Protein AF-A0A9P3BM41-F1 (afdb_monomer)

pLDDT: mean 85.3, std 13.24, range [53.69, 98.19]

Foldseek 3Di:
DDDDDQDDDPPLVVLLVQLLCLQAVVDPDLSFRDPVSLVVLVVSLVVSCVPAAVPQCHQLAEVVRVHDQEAEAAGQSNLLVLVSSCVRPVPRAYEYEYPRDHDAPSLPDCVDRSNVSLCSNLVSCPSHQAYEYLDPPVRDDPSDDSVHYHYDHDDDDD

Nearest PDB structures (foldseek):
  6jak-assembly2_D  TM=5.632E-01  e=2.849E-01  Escherichia coli
  5l3k-assembly2_G  TM=5.780E-01  e=1.068E+00  Mycolicibacterium thermoresistibile
  5v0t-assembly8_H  TM=5.928E-01  e=1.443E+00  Paraburkholderia xenovorans LB400
  5hxa-assembly1_A-2  TM=6.492E-01  e=5.410E+00  Paraburkholderia xenovorans LB400
  3rr1-assembly1_B  TM=2.684E-01  e=6.101E+00  Ralstonia pickettii 12J

Radius of gyration: 15.92 Å; Cα contacts (8 Å, |Δi|>4): 225; chains: 1; bounding box: 42×39×37 Å

Mean predicted aligned error: 5.89 Å

Sequence (158 aa):
MPWYVAKPRPGIHNIVQKMRDTLEGLDDSLNYLSFDEELEILEWVYENARRYWLRHSGPLQPRSKGGIDLVVIDSAPLLPLALLSKQQDPGRPVLYENRLMFQNGMAVDPSGPSARAWDFVQTRSSDVDLLVSPVPPELAPQILPRKSVGYIPVSVDQ

InterPro domains:
  IPR052078 Trehalose Metabolism Glycosyltransferase [PTHR47779] (2-158)

Secondary structure (DSSP, 8-state):
-----PPP-TTHHHHHHHHHHHHHT---SS-PPPHHHHHHHHHHHHHHIIIIISSTT-TTS-GGGT--S-EEE-SGGGTHHHHHHHHH-TT--EEEE----PPTTTT--TTSTTHHHHHHHHHHGGG-SEEEESS-TTTS-S-S-GGGEEE-------

Solvent-accessible surface area (backbone atoms only — not comparable to full-atom values): 9373 Å² total; per-residue (Å²): 133,90,83,86,76,81,74,88,55,92,70,48,63,60,52,54,49,45,44,48,30,42,65,35,68,72,53,90,59,94,73,51,75,46,72,68,55,53,48,53,46,50,51,52,47,52,52,40,37,55,71,63,26,59,31,91,86,12,54,44,34,32,56,97,65,72,14,56,78,66,48,77,41,65,47,72,84,54,34,65,50,29,48,56,37,33,75,48,29,72,85,49,54,24,34,35,41,50,76,79,61,71,53,90,79,71,88,68,49,81,87,40,74,44,28,59,55,50,47,54,47,37,66,36,42,74,50,42,66,32,38,34,26,55,49,54,79,91,74,39,70,85,61,59,70,81,92,34,65,47,71,53,70,87,78,78,92,128

Organism: Aspergillus viridinutans (NCBI:txid75553)

Structure (mmCIF, N/CA/C/O backbone):
data_AF-A0A9P3BM41-F1
#
_entry.id   AF-A0A9P3BM41-F1
#
loop_
_atom_site.group_PDB
_atom_site.id
_atom_site.type_symbol
_atom_site.label_atom_id
_atom_site.label_alt_id
_atom_site.label_comp_id
_atom_site.label_asym_id
_atom_site.label_entity_id
_atom_site.label_seq_id
_atom_site.pdbx_PDB_ins_code
_atom_site.Cartn_x
_atom_site.Cartn_y
_atom_site.Cartn_z
_atom_site.occupancy
_atom_site.B_iso_or_equiv
_atom_site.auth_seq_id
_atom_site.auth_comp_id
_atom_site.auth_asym_id
_atom_site.auth_atom_id
_atom_site.pdbx_PDB_model_num
ATOM 1 N N . MET A 1 1 ? -14.353 -15.109 8.148 1.00 56.44 1 MET A N 1
ATOM 2 C CA . MET A 1 1 ? -13.784 -13.747 8.051 1.00 56.44 1 MET A CA 1
ATOM 3 C C . MET A 1 1 ? -13.932 -13.262 6.617 1.00 56.44 1 MET A C 1
ATOM 5 O O . MET A 1 1 ? -13.617 -14.044 5.725 1.00 56.44 1 MET A O 1
ATOM 9 N N . PRO A 1 2 ? -14.466 -12.054 6.368 1.00 80.94 2 PRO A N 1
ATOM 10 C CA . PRO A 1 2 ? -14.585 -11.527 5.014 1.00 80.94 2 PRO A CA 1
ATOM 11 C C . PRO A 1 2 ? -13.235 -10.987 4.525 1.00 80.94 2 PRO A C 1
ATOM 13 O O . PRO A 1 2 ? -12.649 -10.114 5.159 1.00 80.94 2 PRO A O 1
ATOM 16 N N . TRP A 1 3 ? -12.766 -11.494 3.386 1.00 81.94 3 TRP A N 1
ATOM 17 C CA . TRP A 1 3 ? -11.659 -10.904 2.635 1.00 81.94 3 TRP A CA 1
ATOM 18 C C . TRP A 1 3 ? -12.195 -9.827 1.693 1.00 81.94 3 TRP A C 1
ATOM 20 O O . TRP A 1 3 ? -13.245 -10.001 1.069 1.00 81.94 3 TRP A O 1
ATOM 30 N N . TYR A 1 4 ? -11.473 -8.716 1.577 1.00 88.94 4 TYR A N 1
ATOM 31 C CA . TYR A 1 4 ? -11.844 -7.607 0.707 1.00 88.94 4 TYR A CA 1
ATOM 32 C C . TYR A 1 4 ? -10.879 -7.533 -0.468 1.00 88.94 4 TYR A C 1
ATOM 34 O O . TYR A 1 4 ? -9.681 -7.368 -0.284 1.00 88.94 4 TYR A O 1
ATOM 42 N N . VAL A 1 5 ? -11.419 -7.636 -1.681 1.00 91.44 5 VAL A N 1
ATOM 43 C CA . VAL A 1 5 ? -10.627 -7.640 -2.915 1.00 91.44 5 VAL A CA 1
ATOM 44 C C . VAL A 1 5 ? -10.909 -6.362 -3.693 1.00 91.44 5 VAL A C 1
ATOM 46 O O . VAL A 1 5 ? -12.077 -6.024 -3.927 1.00 91.44 5 VAL A O 1
ATOM 49 N N . ALA A 1 6 ? -9.846 -5.658 -4.087 1.00 92.88 6 ALA A N 1
ATOM 50 C CA . ALA A 1 6 ? -9.947 -4.498 -4.964 1.00 92.88 6 ALA A CA 1
ATOM 51 C C . ALA A 1 6 ? -10.631 -4.903 -6.276 1.00 92.88 6 ALA A C 1
ATOM 53 O O . ALA A 1 6 ? -10.300 -5.920 -6.887 1.00 92.88 6 ALA A O 1
ATOM 54 N N . LYS A 1 7 ? -11.615 -4.121 -6.718 1.00 94.38 7 LYS A N 1
ATOM 55 C CA . LYS A 1 7 ? -12.292 -4.362 -7.988 1.00 94.38 7 LYS A CA 1
ATOM 56 C C . LYS A 1 7 ? -11.347 -4.038 -9.149 1.00 94.38 7 LYS A C 1
ATOM 58 O O . LYS A 1 7 ? -10.669 -3.007 -9.104 1.00 94.38 7 LYS A O 1
ATOM 63 N N . PRO A 1 8 ? -11.295 -4.899 -10.181 1.00 90.88 8 PRO A N 1
ATOM 64 C CA . PRO A 1 8 ? -10.411 -4.692 -11.319 1.00 90.88 8 PRO A CA 1
ATOM 65 C C . PRO A 1 8 ? -10.812 -3.436 -12.107 1.00 90.88 8 PRO A C 1
ATOM 67 O O . PRO A 1 8 ? -11.991 -3.090 -12.188 1.00 90.88 8 PRO A O 1
ATOM 70 N N . ARG A 1 9 ? -9.820 -2.782 -12.717 1.00 92.44 9 ARG A N 1
ATOM 71 C CA . ARG A 1 9 ? -9.967 -1.691 -13.695 1.00 92.44 9 ARG A CA 1
ATOM 72 C C . ARG A 1 9 ? -9.218 -2.108 -14.970 1.00 92.44 9 ARG A C 1
ATOM 74 O O . ARG A 1 9 ? -8.150 -2.707 -14.847 1.00 92.44 9 ARG A O 1
ATOM 81 N N . PRO A 1 10 ? -9.737 -1.847 -16.182 1.00 91.88 10 PRO A N 1
ATOM 82 C CA . PRO A 1 10 ? -8.985 -2.113 -17.410 1.00 91.88 10 PRO A CA 1
ATOM 83 C C . PRO A 1 10 ? -7.589 -1.471 -17.359 1.00 91.88 10 PRO A C 1
ATOM 85 O O . PRO A 1 10 ? -7.461 -0.339 -16.906 1.00 91.88 10 PRO A O 1
ATOM 88 N N . GLY A 1 11 ? -6.551 -2.202 -17.773 1.00 89.81 11 GLY A N 1
ATOM 89 C CA . GLY A 1 11 ? -5.157 -1.731 -17.776 1.00 89.81 11 GLY A CA 1
ATOM 90 C C . GLY A 1 11 ? -4.405 -1.886 -16.447 1.00 89.81 11 GLY A C 1
ATOM 91 O O . GLY A 1 11 ? -3.215 -2.190 -16.467 1.00 89.81 11 GLY A O 1
ATOM 92 N N . ILE A 1 12 ? -5.089 -1.813 -15.296 1.00 95.00 12 ILE A N 1
ATOM 93 C CA . ILE A 1 12 ? -4.407 -1.790 -13.989 1.00 95.00 12 ILE A CA 1
ATOM 94 C C . ILE A 1 12 ? -3.642 -3.075 -13.675 1.00 95.00 12 ILE A C 1
ATOM 96 O O . ILE A 1 12 ? -2.616 -3.041 -13.005 1.00 95.00 12 ILE A O 1
ATOM 100 N N . HIS A 1 13 ? -4.127 -4.215 -14.171 1.00 92.50 13 HIS A N 1
ATOM 101 C CA . HIS A 1 13 ? -3.475 -5.502 -13.951 1.00 92.50 13 HIS A CA 1
ATOM 102 C C . HIS A 1 1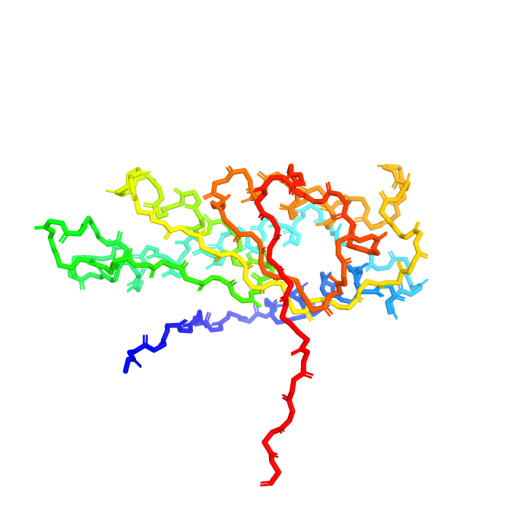3 ? -2.054 -5.517 -14.523 1.00 92.50 13 HIS A C 1
ATOM 104 O O . HIS A 1 13 ? -1.138 -5.968 -13.843 1.00 92.50 13 HIS A O 1
ATOM 110 N N . ASN A 1 14 ? -1.864 -4.959 -15.722 1.00 93.69 14 ASN A N 1
ATOM 111 C CA . ASN A 1 14 ? -0.557 -4.907 -16.371 1.00 93.69 14 ASN A CA 1
ATOM 112 C C . ASN A 1 14 ? 0.408 -4.019 -15.580 1.00 93.69 14 ASN A C 1
ATOM 114 O O . ASN A 1 14 ? 1.561 -4.385 -15.394 1.00 93.69 14 ASN A O 1
ATOM 118 N N . ILE A 1 15 ? -0.081 -2.891 -15.061 1.00 94.75 15 ILE A N 1
ATOM 119 C CA . ILE A 1 15 ? 0.718 -1.962 -14.255 1.00 94.75 15 ILE A CA 1
ATOM 120 C C . ILE A 1 15 ? 1.105 -2.596 -12.909 1.00 94.75 15 ILE A C 1
ATOM 122 O O . ILE A 1 15 ? 2.254 -2.515 -12.480 1.00 94.75 15 ILE A O 1
ATOM 126 N N . VAL A 1 16 ? 0.163 -3.278 -12.252 1.00 93.38 16 VAL A N 1
ATOM 127 C CA . VAL A 1 16 ? 0.415 -4.014 -11.003 1.00 93.38 16 VAL A CA 1
ATOM 128 C C . VAL A 1 16 ? 1.423 -5.142 -11.216 1.00 93.38 16 VAL A C 1
ATOM 130 O O . VAL A 1 16 ? 2.309 -5.326 -10.381 1.00 93.38 16 VAL A O 1
ATOM 133 N N . GLN A 1 17 ? 1.303 -5.887 -12.317 1.00 91.19 17 GLN A N 1
ATOM 134 C CA . GLN A 1 17 ? 2.244 -6.949 -12.658 1.00 91.19 17 GLN A CA 1
ATOM 135 C C . GLN A 1 17 ? 3.638 -6.374 -12.926 1.00 91.19 17 GLN A C 1
ATOM 137 O O . GLN A 1 17 ? 4.600 -6.818 -12.317 1.00 91.19 17 GLN A O 1
ATOM 142 N N . LYS A 1 18 ? 3.727 -5.298 -13.713 1.00 91.38 18 LYS A N 1
ATOM 143 C CA . LYS A 1 18 ? 4.971 -4.569 -13.977 1.00 91.38 18 LYS A CA 1
ATOM 144 C C . LYS A 1 18 ? 5.658 -4.083 -12.695 1.00 91.38 18 LYS A C 1
ATOM 146 O O . LYS A 1 18 ? 6.862 -4.265 -12.536 1.00 91.38 18 LYS A O 1
ATOM 151 N N . MET A 1 19 ? 4.903 -3.504 -11.752 1.00 90.69 19 MET A N 1
ATOM 152 C CA . MET A 1 19 ? 5.436 -3.116 -10.437 1.00 90.69 19 MET A CA 1
ATOM 153 C C . MET A 1 19 ? 5.991 -4.329 -9.679 1.00 90.69 19 MET A C 1
ATOM 155 O O . MET A 1 19 ? 7.075 -4.234 -9.109 1.00 90.69 19 MET A O 1
ATOM 159 N N . ARG A 1 20 ? 5.268 -5.457 -9.665 1.00 88.81 20 ARG A N 1
ATOM 160 C CA . ARG A 1 20 ? 5.726 -6.693 -9.015 1.00 88.81 20 ARG A CA 1
ATOM 161 C C . ARG A 1 20 ? 7.026 -7.191 -9.641 1.00 88.81 20 ARG A C 1
ATOM 163 O O . ARG A 1 20 ? 7.993 -7.373 -8.913 1.00 88.81 20 ARG A O 1
ATOM 170 N N . ASP A 1 21 ? 7.062 -7.336 -10.960 1.00 87.69 21 ASP A N 1
ATOM 171 C CA . ASP A 1 21 ? 8.227 -7.854 -11.680 1.00 87.69 21 ASP A CA 1
ATOM 172 C C . ASP A 1 21 ? 9.452 -6.948 -11.474 1.00 87.69 21 ASP A C 1
ATOM 174 O O . ASP A 1 21 ? 10.560 -7.436 -11.256 1.00 87.69 21 ASP A O 1
ATOM 178 N N . THR A 1 22 ? 9.241 -5.625 -11.427 1.00 86.19 22 THR A N 1
ATOM 179 C CA . THR A 1 22 ? 10.283 -4.637 -11.098 1.00 86.19 22 THR A CA 1
ATOM 180 C C . THR A 1 22 ? 10.803 -4.796 -9.661 1.00 86.19 22 THR A C 1
ATOM 182 O O . THR A 1 22 ? 12.004 -4.686 -9.423 1.00 86.19 22 THR A O 1
ATOM 185 N N . LEU A 1 23 ? 9.922 -5.042 -8.684 1.00 83.12 23 LEU A N 1
ATOM 186 C CA . LEU A 1 23 ? 10.304 -5.232 -7.276 1.00 83.12 23 LEU A CA 1
ATOM 187 C C . LEU A 1 23 ? 11.008 -6.578 -7.032 1.00 83.12 23 LEU A C 1
ATOM 189 O O . LEU A 1 23 ? 11.867 -6.668 -6.155 1.00 83.12 23 LEU A O 1
ATOM 193 N N . GLU A 1 24 ? 10.657 -7.610 -7.800 1.00 82.06 24 GLU A N 1
ATOM 194 C CA . GLU A 1 24 ? 11.244 -8.955 -7.710 1.00 82.06 24 GLU A CA 1
ATOM 195 C C . GLU A 1 24 ? 12.490 -9.131 -8.592 1.00 82.06 24 GLU A C 1
ATOM 197 O O . GLU A 1 24 ? 13.235 -10.095 -8.420 1.00 82.06 24 GLU A O 1
ATOM 202 N N . GLY A 1 25 ? 12.763 -8.188 -9.498 1.00 79.38 25 GLY A N 1
ATOM 203 C CA . GLY A 1 25 ? 13.939 -8.231 -10.376 1.00 79.38 25 GLY A CA 1
ATOM 204 C C . GLY A 1 25 ? 13.779 -9.251 -11.490 1.00 79.38 25 GLY A C 1
ATOM 205 O O . GLY A 1 25 ? 14.737 -9.911 -11.879 1.00 79.38 25 GLY A O 1
ATOM 206 N N . LEU A 1 26 ? 12.537 -9.440 -11.932 1.00 78.88 26 LEU A N 1
ATOM 207 C CA . LEU A 1 26 ? 12.171 -10.354 -13.009 1.00 78.88 26 LEU A CA 1
ATOM 208 C C . LEU A 1 26 ? 12.117 -9.644 -14.366 1.00 78.88 26 LEU A C 1
ATOM 210 O O . LEU A 1 26 ? 12.085 -10.316 -15.395 1.00 78.88 26 LEU A O 1
ATOM 214 N N . ASP A 1 27 ? 12.101 -8.308 -14.368 1.00 69.00 27 ASP A N 1
ATOM 215 C CA . ASP A 1 27 ? 12.068 -7.496 -15.580 1.00 69.00 27 ASP A CA 1
ATOM 216 C C . ASP A 1 27 ? 13.408 -6.776 -15.804 1.00 69.00 27 ASP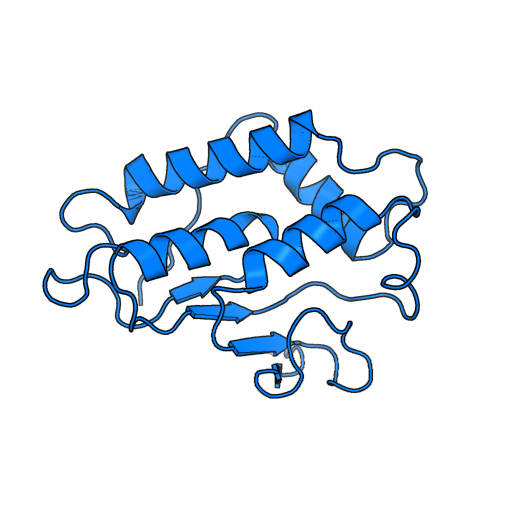 A C 1
ATOM 218 O O . ASP A 1 27 ? 13.679 -5.727 -15.220 1.00 69.00 27 ASP A O 1
ATOM 222 N N . ASP A 1 28 ? 14.243 -7.360 -16.670 1.00 64.12 28 ASP A N 1
ATOM 223 C CA . ASP A 1 28 ? 15.480 -6.752 -17.184 1.00 64.12 28 ASP A CA 1
ATOM 224 C C . ASP A 1 28 ? 15.215 -5.802 -18.368 1.00 64.12 28 ASP A C 1
ATOM 226 O O . ASP A 1 28 ? 16.138 -5.184 -18.914 1.00 64.12 28 ASP A O 1
ATOM 230 N N . SER A 1 29 ? 13.963 -5.701 -18.830 1.00 62.00 29 SER A N 1
ATOM 231 C CA . SER A 1 29 ? 13.613 -4.749 -19.874 1.00 62.00 29 SER A CA 1
ATOM 232 C C . SER A 1 29 ? 13.578 -3.340 -19.280 1.00 62.00 29 SER A C 1
ATOM 234 O O . SER A 1 29 ? 13.268 -3.142 -18.110 1.00 62.00 29 SER A O 1
ATOM 236 N N . LEU A 1 30 ? 13.862 -2.313 -20.088 1.00 61.88 30 LEU A N 1
ATOM 237 C CA . LEU A 1 30 ? 13.797 -0.905 -19.661 1.00 61.88 30 LEU A CA 1
ATOM 238 C C . LEU A 1 30 ? 12.366 -0.434 -19.281 1.00 61.88 30 LEU A C 1
ATOM 240 O O . LEU A 1 30 ? 12.087 0.765 -19.225 1.00 61.88 30 LEU A O 1
ATOM 244 N N . ASN A 1 31 ? 11.437 -1.368 -19.083 1.00 69.81 31 ASN A N 1
ATOM 245 C CA . ASN A 1 31 ? 10.034 -1.159 -18.805 1.00 69.81 31 ASN A CA 1
ATOM 246 C C . ASN A 1 31 ? 9.814 -0.982 -17.299 1.00 69.81 31 ASN A C 1
ATOM 248 O O . ASN A 1 31 ? 9.207 -1.801 -16.618 1.00 69.81 31 ASN A O 1
ATOM 252 N N . TYR A 1 32 ? 10.294 0.137 -16.777 1.00 82.12 32 TYR A N 1
ATOM 253 C CA . TYR A 1 32 ? 10.151 0.481 -15.366 1.00 82.12 32 TYR A CA 1
ATOM 254 C C . TYR A 1 32 ? 8.865 1.244 -15.100 1.00 82.12 32 TYR A C 1
ATOM 256 O O . TYR A 1 32 ? 8.277 1.832 -16.015 1.00 82.12 32 TYR A O 1
ATOM 264 N N . LEU A 1 33 ? 8.423 1.228 -13.843 1.00 90.25 33 LEU A N 1
ATOM 265 C CA . LEU A 1 33 ? 7.232 1.954 -13.423 1.00 90.25 33 LEU A CA 1
ATOM 266 C C . LEU A 1 33 ? 7.381 3.445 -13.771 1.00 90.25 33 LEU A C 1
ATOM 268 O O . LEU A 1 33 ? 8.331 4.108 -13.344 1.00 90.25 33 LEU A O 1
ATOM 272 N N . SER A 1 34 ? 6.453 3.970 -14.563 1.00 91.88 34 SER A N 1
ATOM 273 C CA . SER A 1 34 ? 6.406 5.385 -14.921 1.00 91.88 34 SER A CA 1
ATOM 274 C C . SER A 1 34 ? 5.660 6.203 -13.859 1.00 91.88 34 SER A C 1
ATOM 276 O O . SER A 1 34 ? 5.018 5.660 -12.959 1.00 91.88 34 SER A O 1
ATOM 278 N N . PHE A 1 35 ? 5.743 7.533 -13.951 1.00 92.19 35 PHE A N 1
ATOM 279 C CA . PHE A 1 35 ? 4.962 8.419 -13.082 1.00 92.19 35 PHE A CA 1
ATOM 280 C C . PHE A 1 35 ? 3.453 8.282 -13.325 1.00 92.19 35 PHE A C 1
ATOM 282 O O . PHE A 1 35 ? 2.685 8.204 -12.370 1.00 92.19 35 PHE A O 1
ATOM 289 N N . ASP A 1 36 ? 3.038 8.214 -14.590 1.00 94.75 36 ASP A N 1
ATOM 290 C CA . ASP A 1 36 ? 1.624 8.091 -14.951 1.00 94.75 36 ASP A CA 1
ATOM 291 C C . ASP A 1 36 ? 1.053 6.751 -14.473 1.00 94.75 36 ASP A C 1
ATOM 293 O O . ASP A 1 36 ? -0.041 6.698 -13.920 1.00 94.75 36 ASP A O 1
ATOM 297 N N . GLU A 1 37 ? 1.833 5.675 -14.585 1.00 95.69 37 GLU A N 1
ATOM 298 C CA . GLU A 1 37 ? 1.461 4.353 -14.076 1.00 95.69 37 GLU A CA 1
ATOM 299 C C . GLU A 1 37 ? 1.332 4.331 -12.546 1.00 95.69 37 GLU A C 1
ATOM 301 O O . GLU A 1 37 ? 0.396 3.742 -12.004 1.00 95.69 37 GLU A O 1
ATOM 306 N N . GLU A 1 38 ? 2.245 4.994 -11.831 1.00 95.44 38 GLU A N 1
ATOM 307 C CA . GLU A 1 38 ? 2.133 5.171 -10.383 1.00 95.44 38 GLU A CA 1
ATOM 308 C C . GLU A 1 38 ? 0.851 5.932 -10.009 1.00 95.44 38 GLU A C 1
ATOM 310 O O . GLU A 1 38 ? 0.138 5.538 -9.081 1.00 95.44 38 GLU A O 1
ATOM 315 N N . LEU A 1 39 ? 0.528 6.997 -10.747 1.00 96.50 39 LEU A N 1
ATOM 316 C CA . LEU A 1 39 ? -0.695 7.767 -10.543 1.00 96.50 39 LEU A CA 1
ATOM 317 C C . LEU A 1 39 ? -1.946 6.919 -10.813 1.00 96.50 39 LEU A C 1
ATOM 319 O O . LEU A 1 39 ? -2.882 6.955 -10.014 1.00 96.50 39 LEU A O 1
ATOM 323 N N . GLU A 1 40 ? -1.945 6.097 -11.864 1.00 97.38 40 GLU A N 1
ATOM 324 C CA . GLU A 1 40 ? -3.038 5.165 -12.155 1.00 97.38 40 GLU A CA 1
ATOM 325 C C . GLU A 1 40 ? -3.264 4.153 -11.022 1.00 97.38 40 GLU A C 1
ATOM 327 O O . GLU A 1 40 ? -4.417 3.876 -10.668 1.00 97.38 40 GLU A O 1
ATOM 332 N N . ILE A 1 41 ? -2.190 3.636 -10.405 1.00 97.25 41 ILE A N 1
ATOM 333 C CA . ILE A 1 41 ? -2.288 2.798 -9.198 1.00 97.25 41 ILE A CA 1
ATOM 334 C C . ILE A 1 41 ? -2.976 3.572 -8.078 1.00 97.25 41 ILE A C 1
ATOM 336 O O . ILE A 1 41 ? -3.931 3.066 -7.482 1.00 97.25 41 ILE A O 1
ATOM 340 N N . LEU A 1 42 ? -2.519 4.791 -7.786 1.00 97.50 42 LEU A N 1
ATOM 341 C CA . LEU A 1 42 ? -3.085 5.598 -6.707 1.00 97.50 42 LEU A CA 1
ATOM 342 C C . LEU A 1 42 ? -4.572 5.851 -6.930 1.00 97.50 42 LEU A C 1
ATOM 344 O O . LEU A 1 42 ? -5.380 5.545 -6.052 1.00 97.50 42 LEU A O 1
ATOM 348 N N . GLU A 1 43 ? -4.948 6.353 -8.104 1.00 97.81 43 GLU A N 1
ATOM 349 C CA . GLU A 1 43 ? -6.343 6.591 -8.466 1.00 97.81 43 GLU A CA 1
ATOM 350 C C . GL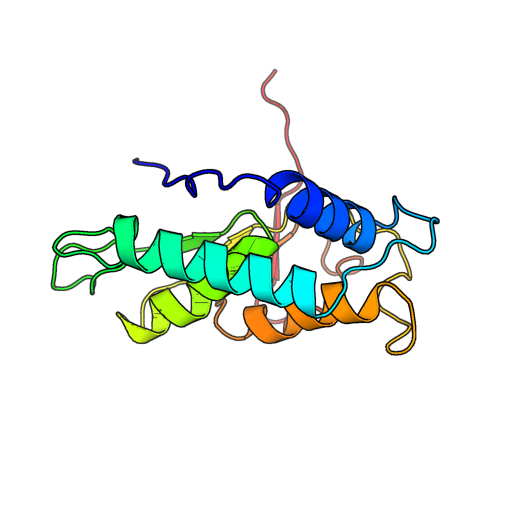U A 1 43 ? -7.193 5.337 -8.278 1.00 97.81 43 GLU A C 1
ATOM 352 O O . GLU A 1 43 ? -8.237 5.384 -7.624 1.00 97.81 43 GLU A O 1
ATOM 357 N N . TRP A 1 44 ? -6.728 4.197 -8.791 1.00 97.81 44 TRP A N 1
ATOM 358 C CA . TRP A 1 44 ? -7.432 2.928 -8.663 1.00 97.81 44 TRP A CA 1
ATOM 359 C C . TRP A 1 44 ? -7.650 2.519 -7.199 1.00 97.81 44 TRP A C 1
ATOM 361 O O . TRP A 1 44 ? -8.752 2.078 -6.844 1.00 97.81 44 TRP A O 1
ATOM 371 N N . VAL A 1 45 ? -6.648 2.692 -6.332 1.00 97.75 45 VAL A N 1
ATOM 372 C CA . VAL A 1 45 ? -6.771 2.392 -4.897 1.00 97.75 45 VAL A CA 1
ATOM 373 C C . VAL A 1 45 ? -7.746 3.348 -4.216 1.00 97.75 45 VAL A C 1
ATOM 375 O O . VAL A 1 45 ? -8.641 2.891 -3.501 1.00 97.75 45 VAL A O 1
ATOM 378 N N . TYR A 1 46 ? -7.632 4.656 -4.459 1.00 97.56 46 TYR A N 1
ATOM 379 C CA . TYR A 1 46 ? -8.532 5.655 -3.874 1.00 97.56 46 TYR A CA 1
ATOM 380 C C . TYR A 1 46 ? -9.982 5.453 -4.322 1.00 97.56 46 TYR A C 1
ATOM 382 O O . TYR A 1 46 ? -10.905 5.550 -3.508 1.00 97.56 46 TYR A O 1
ATOM 390 N N . GLU A 1 47 ? -10.213 5.129 -5.595 1.00 97.25 47 GLU A N 1
ATOM 391 C CA . GLU A 1 47 ? -11.544 4.818 -6.108 1.00 97.25 47 GLU A CA 1
ATOM 392 C C . GLU A 1 47 ? -12.138 3.576 -5.446 1.00 97.25 47 GLU A C 1
ATOM 394 O O . GLU A 1 47 ? -13.298 3.610 -5.018 1.00 97.25 47 GLU A O 1
ATOM 399 N N . ASN A 1 48 ? -11.348 2.505 -5.319 1.00 97.44 48 ASN A N 1
ATOM 400 C CA . ASN A 1 48 ? -11.762 1.288 -4.628 1.00 97.44 48 ASN A CA 1
ATOM 401 C C . ASN A 1 48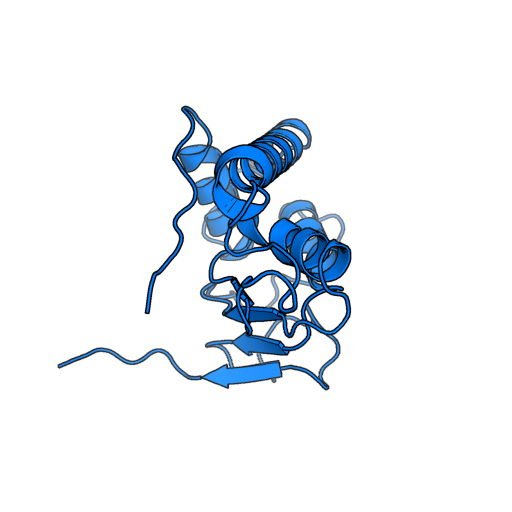 ? -12.095 1.557 -3.164 1.00 97.44 48 ASN A C 1
ATOM 403 O O . ASN A 1 48 ? -13.175 1.185 -2.695 1.00 97.44 48 ASN A O 1
ATOM 407 N N . ALA A 1 49 ? -11.207 2.261 -2.465 1.00 97.44 49 ALA A N 1
ATOM 408 C CA . ALA A 1 49 ? -11.406 2.614 -1.074 1.00 97.44 49 ALA A CA 1
ATOM 409 C C . ALA A 1 49 ? -12.686 3.429 -0.899 1.00 97.44 49 ALA A C 1
ATOM 411 O O . ALA A 1 49 ? -13.562 3.030 -0.135 1.00 97.44 49 ALA A O 1
ATOM 412 N N . ARG A 1 50 ? -12.861 4.510 -1.664 1.00 97.38 50 ARG A N 1
ATOM 413 C CA . ARG A 1 50 ? -14.048 5.371 -1.583 1.00 97.38 50 ARG A CA 1
ATOM 414 C C . ARG A 1 50 ? -15.344 4.609 -1.860 1.00 97.38 50 ARG A C 1
ATOM 416 O O . ARG A 1 50 ? -16.321 4.788 -1.138 1.00 97.38 50 ARG A O 1
ATOM 423 N N . ARG A 1 51 ? -15.373 3.777 -2.906 1.00 96.75 51 ARG A N 1
ATOM 424 C CA . ARG A 1 51 ? -16.599 3.090 -3.346 1.00 96.75 51 ARG A CA 1
ATOM 425 C C . ARG A 1 51 ? -16.975 1.909 -2.455 1.00 96.75 51 ARG A C 1
ATOM 427 O O . ARG A 1 51 ? -18.164 1.681 -2.239 1.00 96.75 51 ARG A O 1
ATOM 434 N N . TYR A 1 52 ? -15.996 1.161 -1.946 1.00 95.94 52 TYR A N 1
ATOM 435 C CA . TYR A 1 52 ? -16.255 -0.139 -1.321 1.00 95.94 52 TYR A CA 1
ATOM 436 C C . TYR A 1 52 ? -15.870 -0.217 0.152 1.00 95.94 52 TYR A C 1
ATOM 438 O O . TYR A 1 52 ? -16.529 -0.942 0.896 1.00 95.94 52 TYR A O 1
ATOM 446 N N . TRP A 1 53 ? -14.855 0.526 0.595 1.00 96.81 53 TRP A N 1
ATOM 447 C CA . TRP A 1 53 ? -14.261 0.318 1.920 1.00 96.81 53 TRP A CA 1
ATOM 448 C C . TRP A 1 53 ? -14.505 1.458 2.907 1.00 96.81 53 TRP A C 1
ATOM 450 O O . TRP A 1 53 ? -14.721 1.202 4.088 1.00 96.81 53 TRP A O 1
ATOM 460 N N . LEU A 1 54 ? -14.548 2.695 2.417 1.00 97.06 54 LEU A N 1
ATOM 461 C CA . LEU A 1 54 ? -14.791 3.924 3.176 1.00 97.06 54 LEU A CA 1
ATOM 462 C C . LEU A 1 54 ? -16.252 4.383 3.120 1.00 97.06 54 LEU A C 1
ATOM 464 O O . LEU A 1 54 ? -16.609 5.367 3.761 1.00 97.06 54 LEU A O 1
ATOM 468 N N . ARG A 1 55 ? -17.121 3.693 2.374 1.00 95.75 55 ARG A N 1
ATOM 469 C CA . ARG A 1 55 ? -18.567 3.968 2.373 1.00 95.75 55 ARG A CA 1
ATOM 470 C C . ARG A 1 55 ? -19.168 3.821 3.778 1.00 95.75 55 ARG A C 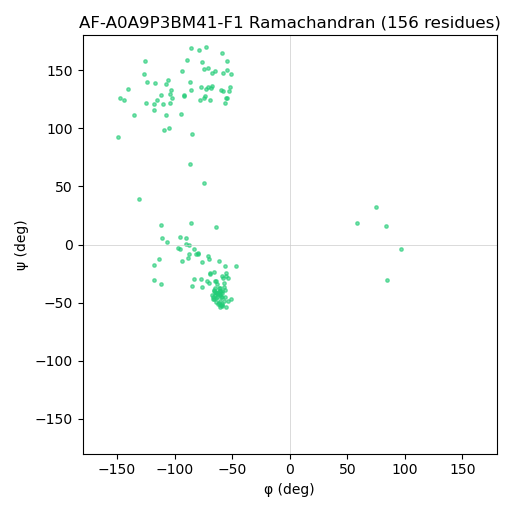1
ATOM 472 O O . ARG A 1 55 ? -18.571 3.202 4.657 1.00 95.75 55 ARG A O 1
ATOM 479 N N . HIS A 1 56 ? -20.382 4.334 3.979 1.00 94.56 56 HIS A N 1
ATOM 480 C CA . HIS A 1 56 ? -21.141 4.076 5.206 1.00 94.56 56 HIS A CA 1
ATOM 481 C C . HIS A 1 56 ? -21.240 2.564 5.466 1.00 94.56 56 HIS A C 1
ATOM 483 O O . HIS A 1 56 ? -21.553 1.804 4.544 1.00 94.56 56 HIS A O 1
ATOM 489 N N . SER A 1 57 ? -20.958 2.146 6.704 1.00 92.12 57 SER A N 1
ATOM 490 C CA . SER A 1 57 ? -20.848 0.734 7.116 1.00 92.12 57 SER A CA 1
ATOM 491 C C . SER A 1 57 ? -19.788 -0.079 6.355 1.00 92.12 57 SER A C 1
ATOM 493 O O . SER A 1 57 ? -19.851 -1.305 6.327 1.00 92.12 57 SER A O 1
ATOM 495 N N . GLY A 1 58 ? -18.834 0.585 5.699 1.00 95.56 58 GLY A N 1
ATOM 496 C CA . GLY A 1 58 ? -17.696 -0.060 5.056 1.00 95.56 58 GLY A CA 1
ATOM 497 C C . GLY A 1 58 ? -16.637 -0.509 6.071 1.00 95.56 58 GLY A C 1
ATOM 498 O O . GLY A 1 58 ? -16.557 0.055 7.164 1.00 95.56 58 GLY A O 1
ATOM 499 N N . PRO A 1 59 ? -15.791 -1.492 5.719 1.00 96.25 59 PRO A N 1
ATOM 500 C CA . PRO A 1 59 ? -14.788 -2.058 6.621 1.00 96.25 59 PRO A CA 1
ATOM 501 C C . PRO A 1 59 ? -13.800 -1.040 7.188 1.00 96.25 59 PRO A C 1
ATOM 503 O O . PRO A 1 59 ? -13.359 -1.205 8.319 1.00 96.25 59 PRO A O 1
ATOM 506 N N . LEU A 1 60 ? -13.444 0.003 6.435 1.00 96.88 60 LEU A N 1
ATOM 507 C CA . LEU A 1 60 ? -12.449 0.981 6.877 1.00 96.88 60 LEU A CA 1
ATOM 508 C C . LEU A 1 60 ? -13.040 2.130 7.702 1.00 96.88 60 LEU A C 1
ATOM 510 O O . LEU A 1 60 ? -12.271 2.961 8.177 1.00 96.88 60 LEU A O 1
ATOM 514 N N . GLN A 1 61 ? -14.357 2.166 7.939 1.00 97.44 61 GLN A N 1
ATOM 515 C CA . GLN A 1 61 ? -14.968 3.097 8.902 1.00 97.44 61 GLN A CA 1
ATOM 516 C C . GLN A 1 61 ? -14.319 2.976 10.288 1.00 97.44 61 GLN A C 1
ATOM 518 O O . GLN A 1 61 ? -13.746 1.934 10.568 1.00 97.44 61 GLN A O 1
ATOM 523 N N . PRO A 1 62 ? -14.390 3.975 11.183 1.00 97.44 62 PRO A N 1
ATOM 524 C CA . PRO A 1 62 ? -13.860 3.852 12.546 1.00 97.44 62 PRO A CA 1
ATOM 525 C C . PRO A 1 62 ? -14.360 2.587 13.266 1.00 97.44 62 PRO A C 1
ATOM 527 O O . PRO A 1 62 ? -15.515 2.196 13.069 1.00 97.44 62 PRO A O 1
ATOM 530 N N . ARG A 1 63 ? -13.548 1.962 14.137 1.00 96.69 63 ARG A N 1
ATOM 531 C CA . ARG A 1 63 ? -13.987 0.763 14.896 1.00 96.69 63 ARG A CA 1
ATOM 532 C C . ARG A 1 63 ? -15.239 1.038 15.730 1.00 96.69 63 ARG A C 1
ATOM 534 O O . ARG A 1 63 ? -16.157 0.226 15.768 1.00 96.69 63 ARG A O 1
ATOM 541 N N . SER A 1 64 ? -15.349 2.245 16.288 1.00 96.25 64 SER A N 1
ATOM 542 C CA . SER A 1 64 ? -16.542 2.726 17.005 1.00 96.25 64 SER A CA 1
ATOM 543 C C . SER A 1 64 ? -17.818 2.792 16.152 1.00 96.25 64 SER A C 1
ATOM 545 O O . SER A 1 64 ? -18.911 2.918 16.698 1.00 96.25 64 SER A O 1
ATOM 547 N N . LYS A 1 65 ? -17.698 2.702 14.822 1.00 96.25 65 LYS A N 1
ATOM 548 C CA . LYS A 1 65 ? -18.801 2.667 13.850 1.00 96.25 65 LYS A CA 1
ATOM 549 C C . LYS A 1 65 ? -18.932 1.306 13.151 1.00 96.25 65 LYS A C 1
ATOM 551 O O . LYS A 1 65 ? -19.581 1.219 12.110 1.00 96.25 65 LYS A O 1
ATOM 556 N N . GLY A 1 66 ? -18.321 0.258 13.706 1.00 94.50 66 GLY A N 1
ATOM 557 C CA . GLY A 1 66 ? -18.394 -1.106 13.178 1.00 94.50 66 GLY A CA 1
ATOM 558 C C . GLY A 1 66 ? -17.401 -1.416 12.056 1.00 94.50 66 GLY A C 1
ATOM 559 O O . GLY A 1 66 ? -17.593 -2.396 11.340 1.00 94.50 66 GLY A O 1
ATOM 560 N N . GLY A 1 67 ? -16.364 -0.592 11.872 1.00 95.81 67 GLY A N 1
ATOM 561 C CA . GLY A 1 67 ? -15.239 -0.967 11.017 1.00 95.81 67 GLY A CA 1
ATOM 562 C C . GLY A 1 67 ? -14.346 -2.033 11.646 1.00 95.81 67 GLY A C 1
ATOM 563 O O . GLY A 1 67 ? -14.481 -2.366 12.821 1.00 95.81 67 GLY A O 1
ATOM 564 N N . ILE A 1 68 ? -13.426 -2.566 10.849 1.00 95.69 68 ILE A N 1
ATOM 565 C CA . ILE A 1 68 ? -12.602 -3.718 11.225 1.00 95.69 68 ILE A CA 1
ATOM 566 C C . ILE A 1 68 ? -11.557 -3.374 12.291 1.00 95.69 68 ILE A C 1
ATOM 568 O O . ILE A 1 68 ? -11.057 -2.249 12.368 1.00 95.69 68 ILE A O 1
ATOM 572 N N . ASP A 1 69 ? -11.186 -4.378 13.082 1.00 96.12 69 ASP A N 1
ATOM 573 C CA . ASP A 1 69 ? -10.192 -4.227 14.145 1.00 96.12 69 ASP A CA 1
ATOM 574 C C . ASP A 1 69 ? -8.750 -4.197 13.638 1.00 96.12 69 ASP A C 1
ATOM 576 O O . ASP A 1 69 ? -7.904 -3.552 14.250 1.00 96.12 69 ASP A O 1
ATOM 580 N N . LEU A 1 70 ? -8.489 -4.873 12.516 1.00 94.94 70 LEU A N 1
ATOM 581 C CA . LEU A 1 70 ? -7.167 -5.097 11.941 1.00 94.94 70 LEU A CA 1
ATOM 582 C C . LEU A 1 70 ? -7.227 -4.977 10.421 1.00 94.94 70 LEU A C 1
ATOM 584 O O . LEU A 1 70 ? -8.099 -5.583 9.797 1.00 94.94 70 LEU A O 1
ATOM 588 N N . VAL A 1 71 ? -6.278 -4.257 9.825 1.00 96.50 71 VAL A N 1
ATOM 589 C CA . VAL A 1 71 ? -6.057 -4.267 8.373 1.00 96.50 71 VAL A CA 1
ATOM 590 C C . VAL A 1 71 ? -4.826 -5.109 8.071 1.00 96.50 71 VAL A C 1
ATOM 592 O O . VAL A 1 71 ? -3.768 -4.875 8.646 1.00 96.50 71 VAL A O 1
ATOM 595 N N . VAL A 1 72 ? -4.957 -6.056 7.144 1.00 95.31 72 VAL A N 1
ATOM 596 C CA . VAL A 1 72 ? -3.827 -6.778 6.550 1.00 95.31 72 VAL A CA 1
ATOM 597 C C . VAL A 1 72 ? -3.817 -6.462 5.059 1.00 95.31 72 VAL A C 1
ATOM 599 O O . VAL A 1 72 ? -4.809 -6.696 4.370 1.00 95.31 72 VAL A O 1
ATOM 602 N N . ILE A 1 73 ? -2.720 -5.885 4.582 1.00 95.56 73 ILE A N 1
ATOM 603 C CA . ILE A 1 73 ? -2.463 -5.597 3.170 1.00 95.56 73 ILE A CA 1
ATOM 604 C C . ILE A 1 73 ? -1.497 -6.671 2.681 1.00 95.56 73 ILE A C 1
ATOM 606 O O . ILE A 1 73 ? -0.449 -6.842 3.286 1.00 95.56 73 ILE A O 1
ATOM 610 N N . ASP A 1 74 ? -1.822 -7.388 1.610 1.00 91.44 74 ASP A N 1
ATOM 611 C CA . ASP A 1 74 ? -1.000 -8.495 1.093 1.00 91.44 74 ASP A CA 1
ATOM 612 C C . ASP A 1 74 ? -0.331 -8.185 -0.259 1.00 91.44 74 ASP A C 1
ATOM 614 O O . ASP A 1 74 ? 0.271 -9.051 -0.897 1.00 91.44 74 ASP A O 1
ATOM 618 N N . SER A 1 75 ? -0.467 -6.942 -0.729 1.00 91.38 75 SER A N 1
ATOM 619 C CA . SER A 1 75 ? -0.046 -6.516 -2.060 1.00 91.38 75 SER A CA 1
ATOM 620 C C . SER A 1 75 ? 0.500 -5.089 -2.032 1.00 91.38 75 SE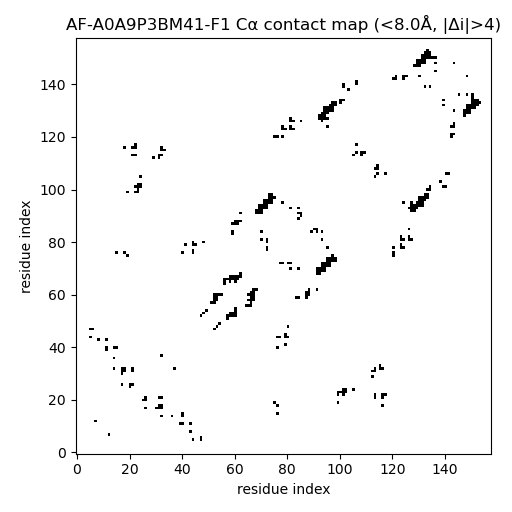R A C 1
ATOM 622 O O . SER A 1 75 ? -0.200 -4.163 -1.617 1.00 91.38 75 SER A O 1
ATOM 624 N N . ALA A 1 76 ? 1.737 -4.904 -2.507 1.00 91.62 76 ALA A N 1
ATOM 625 C CA . ALA A 1 76 ? 2.439 -3.615 -2.525 1.00 91.62 76 ALA A CA 1
ATOM 626 C C . ALA A 1 76 ? 1.628 -2.455 -3.151 1.00 91.62 76 ALA A C 1
ATOM 628 O O . ALA A 1 76 ? 1.518 -1.413 -2.505 1.00 91.62 76 ALA A O 1
ATOM 629 N N . PRO A 1 77 ? 0.977 -2.605 -4.326 1.00 94.94 77 PRO A N 1
ATOM 630 C CA . PRO A 1 77 ? 0.138 -1.551 -4.906 1.00 94.94 77 PRO A CA 1
ATOM 631 C C . PRO A 1 77 ? -0.983 -1.041 -3.988 1.00 94.94 77 PRO A C 1
ATOM 633 O O . PRO A 1 77 ? -1.435 0.087 -4.154 1.00 94.94 77 PRO A O 1
ATOM 636 N N . LEU A 1 78 ? -1.444 -1.852 -3.026 1.00 96.56 78 LEU A N 1
ATOM 637 C CA . LEU A 1 78 ? -2.526 -1.513 -2.097 1.00 96.56 78 LEU A CA 1
ATOM 638 C C . LEU A 1 78 ? -2.040 -0.835 -0.804 1.00 96.56 78 LEU A C 1
ATOM 640 O O . LEU A 1 78 ? -2.869 -0.454 0.021 1.00 96.56 78 LEU A O 1
ATOM 644 N N . LEU A 1 79 ? -0.732 -0.611 -0.635 1.00 96.00 79 LEU A N 1
ATOM 645 C CA . LEU A 1 79 ? -0.168 0.091 0.525 1.00 96.00 79 LEU A CA 1
ATOM 646 C C . LEU A 1 79 ? -0.769 1.479 0.828 1.00 96.00 79 LEU A C 1
ATOM 648 O O . LEU A 1 79 ? -0.851 1.804 2.013 1.00 96.00 79 LEU A O 1
ATOM 652 N N . PRO A 1 80 ? -1.291 2.281 -0.133 1.00 97.62 80 PRO A N 1
ATOM 653 C CA . PRO A 1 80 ? -2.008 3.516 0.210 1.00 97.62 80 PRO A CA 1
ATOM 654 C C . PRO A 1 80 ? -3.205 3.315 1.163 1.00 97.62 80 PRO A C 1
ATOM 656 O O . PRO A 1 80 ? -3.656 4.265 1.806 1.00 97.62 80 PRO A O 1
ATOM 659 N N . LEU A 1 81 ? -3.723 2.087 1.292 1.00 97.94 81 LEU A N 1
ATOM 660 C CA . LEU A 1 81 ? -4.769 1.757 2.262 1.00 97.94 81 LEU A CA 1
ATOM 661 C C . LEU A 1 81 ? -4.315 1.881 3.717 1.00 97.94 81 LEU A C 1
ATOM 663 O O . LEU A 1 81 ? -5.171 2.083 4.578 1.00 97.94 81 LEU A O 1
ATOM 667 N N . ALA A 1 82 ? -3.013 1.791 3.998 1.00 97.19 82 ALA A N 1
ATOM 668 C CA . ALA A 1 82 ? -2.477 1.980 5.342 1.00 97.19 82 ALA A CA 1
ATOM 669 C C . ALA A 1 82 ? -2.796 3.392 5.851 1.00 97.19 82 ALA A C 1
ATOM 671 O O . ALA A 1 82 ? -3.488 3.547 6.859 1.00 97.19 82 ALA A O 1
ATOM 672 N N . LEU A 1 83 ? -2.425 4.412 5.072 1.00 97.56 83 LEU A N 1
ATOM 673 C CA . LEU A 1 83 ? -2.747 5.808 5.363 1.00 97.56 83 LEU A CA 1
ATOM 674 C C . LEU A 1 83 ? -4.260 6.025 5.492 1.00 97.56 83 LEU A C 1
ATOM 676 O O . LEU A 1 83 ? -4.727 6.613 6.466 1.00 97.56 83 LEU A O 1
ATOM 680 N N . LEU A 1 84 ? -5.048 5.521 4.536 1.00 98.19 84 LEU A N 1
ATOM 681 C CA . LEU A 1 84 ? -6.508 5.670 4.563 1.00 98.19 84 LEU A CA 1
ATOM 682 C C . LEU A 1 84 ? -7.137 5.033 5.808 1.00 98.19 84 LEU A C 1
ATOM 684 O O . LEU A 1 84 ? -8.075 5.588 6.377 1.00 98.19 84 LEU A O 1
ATOM 688 N N . SER A 1 85 ? -6.613 3.890 6.250 1.00 97.88 85 SER A N 1
ATOM 689 C CA . SER A 1 85 ? -7.022 3.234 7.490 1.00 97.88 85 SER A CA 1
ATOM 690 C C . SER A 1 85 ? -6.732 4.117 8.707 1.00 97.88 85 SER A C 1
ATOM 692 O O . SER A 1 85 ? -7.643 4.395 9.492 1.00 97.88 85 SER A O 1
ATOM 694 N N . LYS A 1 86 ? -5.498 4.624 8.827 1.00 97.50 86 LYS A N 1
ATOM 695 C CA . LYS A 1 86 ? -5.072 5.496 9.934 1.00 97.50 86 LYS A CA 1
ATOM 696 C C . LYS A 1 86 ? -5.831 6.823 9.966 1.00 97.50 86 LYS A C 1
ATOM 698 O O . LYS A 1 86 ? -6.147 7.317 11.042 1.00 97.50 86 LYS A O 1
ATOM 703 N N . GLN A 1 87 ? -6.200 7.375 8.811 1.00 97.69 87 GLN A N 1
ATOM 704 C CA . GLN A 1 87 ? -7.030 8.583 8.738 1.00 97.69 87 GLN A CA 1
ATOM 705 C C . GLN A 1 87 ? -8.439 8.382 9.315 1.00 97.69 87 GLN A C 1
ATOM 707 O O . GLN A 1 87 ? -9.021 9.331 9.836 1.00 97.69 87 GLN A O 1
ATOM 712 N N . GLN A 1 88 ? -9.002 7.172 9.226 1.00 98.00 88 GLN A N 1
ATOM 713 C CA . GLN A 1 88 ? -10.313 6.863 9.813 1.00 98.00 88 GLN A CA 1
ATOM 714 C C . GLN A 1 88 ? -10.217 6.468 11.290 1.00 98.00 88 GLN A C 1
ATOM 716 O O . GLN A 1 88 ? -11.112 6.778 12.074 1.00 98.00 88 GLN A O 1
ATOM 721 N N . ASP A 1 89 ? -9.155 5.762 11.671 1.00 97.94 89 ASP A N 1
ATOM 722 C CA . ASP A 1 89 ? -8.923 5.270 13.028 1.00 97.94 89 ASP A CA 1
ATOM 723 C C . ASP A 1 89 ? -7.405 5.214 13.283 1.00 97.94 89 ASP A C 1
ATOM 725 O O . ASP A 1 89 ? -6.767 4.206 12.964 1.00 97.94 89 ASP A O 1
ATOM 729 N N . PRO A 1 90 ? -6.795 6.282 13.840 1.00 97.31 90 PRO A N 1
ATOM 730 C CA . PRO A 1 90 ? -5.337 6.376 13.990 1.00 97.31 90 PRO A CA 1
ATOM 731 C C . PRO A 1 90 ? -4.720 5.243 14.818 1.00 97.31 90 PRO A C 1
ATOM 733 O O . PRO A 1 90 ? -3.564 4.875 14.622 1.00 97.31 90 PRO A O 1
ATOM 736 N N . GLY A 1 91 ? -5.500 4.669 15.737 1.00 96.50 91 GLY A N 1
ATOM 737 C CA . GLY A 1 91 ? -5.082 3.553 16.578 1.00 96.50 91 GLY A CA 1
ATOM 738 C C . GLY A 1 91 ? -5.371 2.175 15.982 1.00 96.50 91 GLY A C 1
ATOM 739 O O . GLY A 1 91 ? -5.235 1.187 16.705 1.00 96.50 91 GLY A O 1
ATOM 740 N N . ARG A 1 92 ? -5.853 2.072 14.734 1.00 97.38 92 ARG A N 1
ATOM 741 C CA . ARG A 1 92 ? -6.088 0.777 14.084 1.00 97.38 92 ARG A CA 1
ATOM 742 C C . ARG A 1 92 ? -4.754 0.157 13.672 1.00 97.38 92 ARG A C 1
ATOM 744 O O . ARG A 1 92 ? -4.017 0.813 12.936 1.00 97.38 92 ARG A O 1
ATOM 751 N N . PRO A 1 93 ? -4.447 -1.085 14.080 1.00 96.44 93 PRO A N 1
ATOM 752 C CA . PRO A 1 93 ? -3.262 -1.769 13.597 1.00 96.44 93 PRO A CA 1
ATOM 753 C C . PRO A 1 93 ? -3.374 -2.105 12.101 1.00 96.44 93 PRO A C 1
ATOM 755 O O . PRO A 1 93 ? -4.414 -2.580 11.628 1.00 96.44 93 PRO A O 1
ATOM 758 N N . VAL A 1 94 ? -2.293 -1.863 11.369 1.00 96.19 94 VAL A N 1
ATOM 759 C CA . VAL A 1 94 ? -2.134 -2.139 9.942 1.00 96.19 94 VAL A CA 1
ATOM 760 C C . VAL A 1 94 ? -0.899 -3.011 9.754 1.00 96.19 94 VAL A C 1
ATOM 762 O O . VAL A 1 94 ? 0.209 -2.626 10.123 1.00 96.19 94 VAL A O 1
ATOM 765 N N . LEU A 1 95 ? -1.094 -4.186 9.165 1.00 94.25 95 LEU A N 1
ATOM 766 C CA . LEU A 1 95 ? -0.026 -5.095 8.779 1.00 94.25 95 LEU A CA 1
ATOM 767 C C . LEU A 1 95 ? 0.159 -5.047 7.271 1.00 94.25 95 LEU A C 1
ATOM 769 O O . LEU A 1 95 ? -0.820 -5.035 6.521 1.00 94.25 95 LEU A O 1
ATOM 773 N N . TYR A 1 96 ? 1.411 -5.108 6.840 1.00 92.69 96 TYR A N 1
ATOM 774 C CA . TYR A 1 96 ? 1.754 -5.441 5.468 1.00 92.69 96 TYR A CA 1
ATOM 775 C C . TYR A 1 96 ? 2.351 -6.847 5.445 1.00 92.69 96 TYR A C 1
ATOM 777 O O . TYR A 1 96 ? 3.436 -7.077 5.971 1.00 92.69 96 TYR A O 1
ATOM 785 N N . GLU A 1 97 ? 1.631 -7.800 4.867 1.00 91.06 97 GLU A N 1
ATOM 786 C CA . GLU A 1 97 ? 2.150 -9.121 4.535 1.00 91.06 97 GLU A CA 1
ATOM 787 C C . GLU A 1 97 ? 2.836 -9.022 3.172 1.00 91.06 97 GLU A C 1
ATOM 789 O O . GLU A 1 97 ? 2.201 -9.081 2.119 1.00 91.06 97 GLU A O 1
ATOM 794 N N . ASN A 1 98 ? 4.150 -8.824 3.184 1.00 85.75 98 ASN A N 1
ATOM 795 C CA . ASN A 1 98 ? 4.915 -8.796 1.954 1.00 85.75 98 ASN A CA 1
ATOM 796 C C . ASN A 1 98 ? 4.954 -10.197 1.351 1.00 85.75 98 ASN A C 1
ATOM 798 O O . ASN A 1 98 ? 5.427 -11.124 1.988 1.00 85.75 98 ASN A O 1
ATOM 802 N N . ARG A 1 99 ? 4.519 -10.348 0.104 1.00 83.69 99 ARG A N 1
ATOM 803 C CA . ARG A 1 99 ? 4.650 -11.612 -0.639 1.00 83.69 99 ARG A CA 1
ATOM 804 C C . ARG A 1 99 ? 5.712 -11.565 -1.733 1.00 83.69 99 ARG A C 1
ATOM 806 O O . ARG A 1 99 ? 5.880 -12.551 -2.439 1.00 83.69 99 ARG A O 1
ATOM 813 N N . LEU A 1 100 ? 6.407 -10.436 -1.867 1.00 79.06 100 LEU A N 1
ATOM 814 C CA . LEU A 1 100 ? 7.461 -10.258 -2.856 1.00 79.06 100 LEU A CA 1
ATOM 815 C C . LEU A 1 100 ? 8.701 -11.047 -2.445 1.00 79.06 100 LEU A C 1
ATOM 817 O O . LEU A 1 100 ? 9.140 -10.969 -1.291 1.00 79.06 100 LEU A O 1
ATOM 821 N N . MET A 1 101 ? 9.274 -11.762 -3.408 1.00 74.00 101 MET A N 1
ATOM 822 C CA . MET A 1 101 ? 10.566 -12.423 -3.255 1.00 74.00 101 MET A CA 1
ATOM 823 C C . MET A 1 101 ? 11.658 -11.503 -3.784 1.00 74.00 101 MET A C 1
ATOM 825 O O . MET A 1 101 ? 11.743 -11.232 -4.977 1.00 74.00 101 MET A O 1
ATOM 829 N N . PHE A 1 102 ? 12.500 -11.002 -2.888 1.00 68.94 102 PHE A N 1
ATOM 830 C CA . PHE A 1 102 ? 13.554 -10.068 -3.266 1.00 68.94 102 PHE A CA 1
ATOM 831 C C . PHE A 1 102 ? 14.803 -10.808 -3.741 1.00 68.94 102 PHE A C 1
ATOM 833 O O . PHE A 1 102 ? 15.286 -11.715 -3.061 1.00 68.94 102 PHE A O 1
ATOM 840 N N . GLN A 1 103 ? 15.371 -10.380 -4.868 1.00 60.53 103 GLN A N 1
ATOM 841 C CA . GLN A 1 103 ? 16.736 -10.752 -5.227 1.00 60.53 103 GLN A CA 1
ATOM 842 C C . GLN A 1 103 ? 17.742 -9.932 -4.404 1.00 60.53 103 GLN A C 1
ATOM 844 O O . GLN A 1 103 ? 17.602 -8.716 -4.229 1.00 60.53 103 GLN A O 1
ATOM 849 N N . ASN A 1 104 ? 18.769 -10.607 -3.883 1.00 54.03 104 ASN A N 1
ATOM 850 C CA . ASN A 1 104 ? 19.822 -9.984 -3.084 1.00 54.03 104 ASN A CA 1
ATOM 851 C C . ASN A 1 104 ? 20.483 -8.823 -3.854 1.00 54.03 104 ASN A C 1
ATOM 853 O O . ASN A 1 104 ? 20.979 -9.017 -4.959 1.00 54.03 104 ASN A O 1
ATOM 857 N N . GLY A 1 105 ? 20.537 -7.631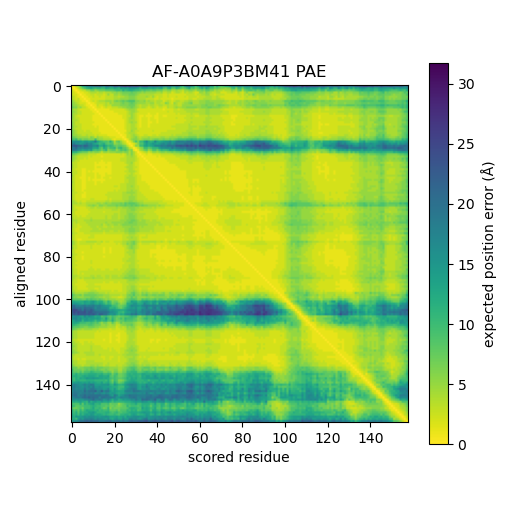 -3.247 1.00 55.31 105 GLY A N 1
ATOM 858 C CA . GLY A 1 105 ? 21.262 -6.469 -3.787 1.00 55.31 105 GLY A CA 1
ATOM 859 C C . GLY A 1 105 ? 20.429 -5.454 -4.583 1.00 55.31 105 GLY A C 1
ATOM 860 O O . GLY A 1 105 ? 20.955 -4.402 -4.932 1.00 55.31 105 GLY A O 1
ATOM 861 N N . MET A 1 106 ? 19.13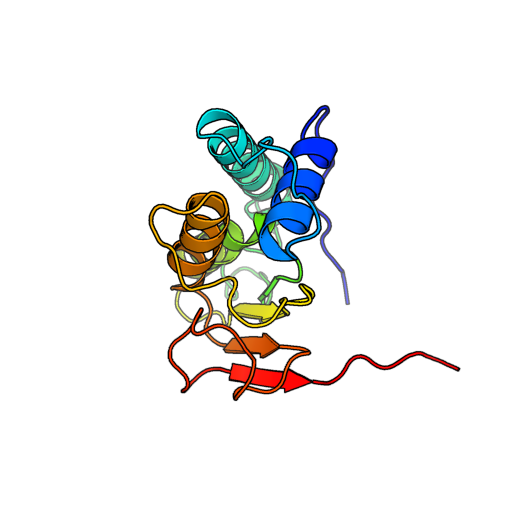6 -5.699 -4.816 1.00 55.53 106 MET A N 1
ATOM 862 C CA . MET A 1 106 ? 18.293 -4.811 -5.636 1.00 55.53 106 MET A CA 1
ATOM 863 C C . MET A 1 106 ? 17.828 -3.509 -4.967 1.00 55.53 106 MET A C 1
ATOM 865 O O . MET A 1 106 ? 17.375 -2.597 -5.652 1.00 55.53 106 MET A O 1
ATOM 869 N N . ALA A 1 107 ? 17.930 -3.399 -3.643 1.00 56.47 107 ALA A N 1
ATOM 870 C CA . ALA A 1 107 ? 17.443 -2.237 -2.895 1.00 56.47 107 ALA A CA 1
ATOM 871 C C . ALA A 1 107 ? 18.451 -1.072 -2.814 1.00 56.47 107 ALA A C 1
ATOM 873 O O . ALA A 1 107 ? 18.361 -0.256 -1.900 1.00 56.47 107 ALA A O 1
ATOM 874 N N . VAL A 1 108 ? 19.463 -1.029 -3.688 1.00 57.31 108 VAL A N 1
ATOM 875 C CA . VAL A 1 108 ? 20.693 -0.269 -3.394 1.00 57.31 108 VAL A CA 1
ATOM 876 C C . VAL A 1 108 ? 20.978 0.876 -4.367 1.00 57.31 108 VAL A C 1
ATOM 878 O O . VAL A 1 108 ? 21.709 1.788 -3.989 1.00 57.31 108 VAL A O 1
ATOM 881 N N . ASP A 1 109 ? 20.375 0.911 -5.561 1.00 67.06 109 ASP A N 1
ATOM 882 C CA . ASP A 1 109 ? 20.566 2.040 -6.482 1.00 67.06 109 ASP A CA 1
ATOM 883 C C . ASP A 1 109 ? 19.337 2.972 -6.516 1.00 67.06 109 ASP A C 1
ATOM 885 O O . ASP A 1 109 ? 18.364 2.677 -7.212 1.00 67.06 109 ASP A O 1
ATOM 889 N N . PRO A 1 110 ? 19.359 4.115 -5.801 1.00 67.25 110 PRO A N 1
ATOM 890 C CA . PRO A 1 110 ? 18.280 5.106 -5.829 1.00 67.25 110 PRO A CA 1
ATOM 891 C C . PRO A 1 110 ? 18.176 5.860 -7.164 1.00 67.25 110 PRO A C 1
ATOM 893 O O . PRO A 1 110 ? 17.187 6.549 -7.400 1.00 67.25 110 PRO A O 1
ATOM 896 N N . SER A 1 111 ? 19.182 5.752 -8.037 1.00 69.56 111 SER A N 1
ATOM 897 C CA . SER A 1 111 ? 19.110 6.204 -9.433 1.00 69.56 111 SER A CA 1
ATOM 898 C C . SER A 1 111 ? 18.741 5.076 -10.396 1.00 69.56 111 SER A C 1
ATOM 900 O O . SER A 1 111 ? 18.559 5.303 -11.594 1.00 69.56 111 SER A O 1
ATOM 902 N N . GLY A 1 112 ? 18.629 3.865 -9.854 1.00 73.38 112 GLY A N 1
ATOM 903 C CA . GLY A 1 112 ? 18.408 2.656 -10.596 1.00 73.38 112 GLY A CA 1
ATOM 904 C C . GLY A 1 112 ? 16.954 2.499 -11.014 1.00 73.38 112 GLY A C 1
ATOM 905 O O . GLY A 1 112 ? 16.046 3.177 -10.526 1.00 73.38 112 GLY A O 1
ATOM 906 N N . PRO A 1 113 ? 16.697 1.559 -11.915 1.00 72.06 113 PRO A N 1
ATOM 907 C CA . PRO A 1 113 ? 15.393 1.481 -12.537 1.00 72.06 113 PRO A CA 1
ATOM 908 C C . PRO A 1 113 ? 14.231 1.038 -11.643 1.00 72.06 113 PRO A C 1
ATOM 910 O O . PRO A 1 113 ? 13.077 1.404 -11.865 1.00 72.06 113 PRO A O 1
ATOM 913 N N . SER A 1 114 ? 14.539 0.285 -10.593 1.00 78.81 114 SER A N 1
ATOM 914 C CA . SER A 1 114 ? 13.572 -0.148 -9.589 1.00 78.81 114 SER A CA 1
ATOM 915 C C . SER A 1 114 ? 13.290 0.927 -8.532 1.00 78.81 114 SER A C 1
ATOM 917 O O . SER A 1 114 ? 12.356 0.770 -7.743 1.00 78.81 114 SER A O 1
ATOM 919 N N . ALA A 1 115 ? 14.045 2.037 -8.523 1.00 83.19 115 ALA A N 1
ATOM 920 C CA . ALA A 1 115 ? 14.003 3.049 -7.469 1.00 83.19 115 ALA A CA 1
ATOM 921 C C . ALA A 1 115 ? 12.600 3.615 -7.239 1.00 83.19 115 ALA A C 1
ATOM 923 O O . ALA A 1 115 ? 12.204 3.782 -6.092 1.00 83.19 115 ALA A O 1
ATOM 924 N N . ARG A 1 116 ? 11.808 3.846 -8.297 1.00 87.56 116 ARG A N 1
ATOM 925 C CA . ARG A 1 116 ? 10.432 4.350 -8.143 1.00 87.56 116 ARG A CA 1
ATOM 926 C C . ARG A 1 116 ? 9.517 3.339 -7.459 1.00 87.56 116 ARG A C 1
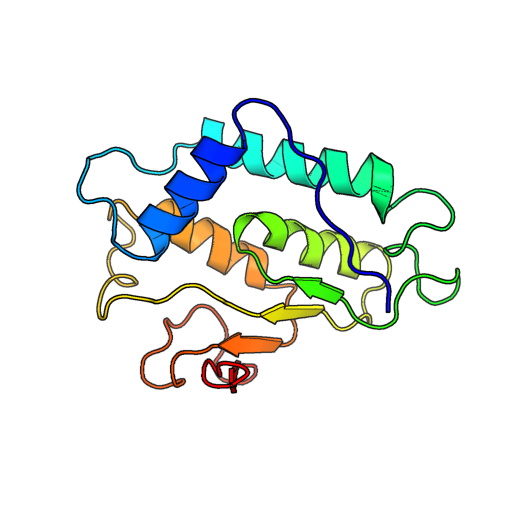ATOM 928 O O . ARG A 1 116 ? 8.753 3.709 -6.575 1.00 87.56 116 ARG A O 1
ATOM 935 N N . ALA A 1 117 ? 9.566 2.072 -7.866 1.00 88.62 117 ALA A N 1
ATOM 936 C CA . ALA A 1 117 ? 8.738 1.043 -7.244 1.00 88.62 117 ALA A CA 1
ATOM 937 C C . ALA A 1 117 ? 9.136 0.845 -5.771 1.00 88.62 117 ALA A C 1
ATOM 939 O O . ALA A 1 117 ? 8.272 0.696 -4.906 1.00 88.62 117 ALA A O 1
ATOM 940 N N . TRP A 1 118 ? 10.435 0.921 -5.474 1.00 85.25 118 TRP A N 1
ATOM 941 C CA . TRP A 1 118 ? 10.947 0.877 -4.108 1.00 85.25 118 TRP A CA 1
ATOM 942 C C . TRP A 1 118 ? 10.529 2.080 -3.270 1.00 85.25 118 TRP A C 1
ATOM 944 O O . TRP A 1 118 ? 10.027 1.891 -2.164 1.00 85.25 118 TRP A O 1
ATOM 954 N N . ASP A 1 119 ? 10.665 3.293 -3.805 1.00 87.38 119 ASP A N 1
ATOM 955 C CA . ASP A 1 119 ? 10.201 4.523 -3.162 1.00 87.38 119 ASP A CA 1
ATOM 956 C C . ASP A 1 119 ? 8.694 4.469 -2.900 1.00 87.38 119 ASP A C 1
ATOM 958 O O . ASP A 1 119 ? 8.239 4.821 -1.809 1.00 87.38 119 ASP A O 1
ATOM 962 N N . PHE A 1 120 ? 7.919 3.923 -3.846 1.00 91.25 120 PHE A N 1
ATOM 963 C CA . PHE A 1 120 ? 6.486 3.733 -3.671 1.00 91.25 120 PHE A CA 1
ATOM 964 C C . PHE A 1 120 ? 6.188 2.922 -2.409 1.00 91.25 120 PHE A C 1
ATOM 966 O O . PHE A 1 120 ? 5.418 3.371 -1.553 1.00 91.25 120 PHE A O 1
ATOM 973 N N . VAL A 1 121 ? 6.816 1.748 -2.291 1.00 89.44 121 VAL A N 1
ATOM 974 C CA . VAL A 1 121 ? 6.644 0.833 -1.157 1.00 89.44 121 VAL A CA 1
ATOM 975 C C . VAL A 1 121 ? 7.153 1.467 0.134 1.00 89.44 121 VAL A C 1
ATOM 977 O O . VAL A 1 121 ? 6.424 1.478 1.125 1.00 89.44 121 VAL A O 1
ATOM 980 N N . GLN A 1 122 ? 8.367 2.018 0.135 1.00 85.50 122 GLN A N 1
ATOM 981 C CA . GLN A 1 122 ? 8.998 2.590 1.324 1.00 85.50 122 GLN A CA 1
ATOM 982 C C . GLN A 1 122 ? 8.178 3.758 1.881 1.00 85.50 122 GLN A C 1
ATOM 984 O O . GLN A 1 122 ? 7.828 3.758 3.062 1.00 85.50 122 GLN A O 1
ATOM 989 N N . THR A 1 123 ? 7.802 4.708 1.022 1.00 89.06 123 THR A N 1
ATOM 990 C CA . THR A 1 123 ? 7.030 5.896 1.406 1.00 89.06 123 THR A CA 1
ATOM 991 C C . THR A 1 123 ? 5.674 5.523 1.992 1.00 89.06 123 THR A C 1
ATOM 993 O O . THR A 1 123 ? 5.246 6.109 2.978 1.00 89.06 123 THR A O 1
ATOM 996 N N . ARG A 1 124 ? 4.991 4.521 1.428 1.00 91.06 124 ARG A N 1
ATOM 997 C CA . ARG A 1 124 ? 3.635 4.134 1.862 1.00 91.06 124 ARG A CA 1
ATOM 998 C C . ARG A 1 124 ? 3.630 3.122 3.004 1.00 91.06 124 ARG A C 1
ATOM 1000 O O . ARG A 1 124 ? 2.579 2.864 3.584 1.00 91.06 124 ARG A O 1
ATOM 1007 N N . SER A 1 125 ? 4.793 2.580 3.357 1.00 89.25 125 SER A N 1
ATOM 1008 C CA . SER A 1 125 ? 4.937 1.712 4.525 1.00 89.25 125 SER A CA 1
ATOM 1009 C C . SER A 1 125 ? 5.030 2.502 5.839 1.00 89.25 125 SER A C 1
ATOM 1011 O O . SER A 1 125 ? 4.962 1.897 6.902 1.00 89.25 125 SER A O 1
ATOM 1013 N N . SER A 1 126 ? 5.123 3.839 5.812 1.00 89.69 126 SER A N 1
ATOM 1014 C CA . SER A 1 126 ? 5.179 4.670 7.029 1.00 89.69 126 SER A CA 1
ATOM 1015 C C . SER A 1 126 ? 3.975 4.505 7.961 1.00 89.69 126 SER A C 1
ATOM 1017 O O . SER A 1 126 ? 4.110 4.679 9.168 1.00 89.69 126 SER A O 1
ATOM 1019 N N . ASP A 1 127 ? 2.809 4.172 7.404 1.00 92.88 127 ASP A N 1
ATOM 1020 C CA . ASP A 1 127 ? 1.553 3.969 8.138 1.00 92.88 127 ASP A CA 1
ATOM 1021 C C . ASP A 1 127 ? 1.282 2.491 8.484 1.00 92.88 127 ASP A C 1
ATOM 1023 O O . ASP A 1 127 ? 0.205 2.149 8.984 1.00 92.88 127 ASP A O 1
ATOM 1027 N N . VAL A 1 128 ? 2.244 1.606 8.206 1.00 93.38 128 VAL A N 1
ATOM 1028 C CA . VAL A 1 128 ? 2.202 0.181 8.548 1.00 93.38 128 VAL A CA 1
ATOM 1029 C C . VAL A 1 128 ? 2.865 -0.031 9.909 1.00 93.38 128 VAL A C 1
ATOM 1031 O O . VAL A 1 128 ? 4.005 0.371 10.128 1.00 93.38 128 VAL A O 1
ATOM 1034 N N . ASP A 1 129 ? 2.173 -0.711 10.824 1.00 92.62 129 ASP A N 1
ATOM 1035 C CA . ASP A 1 129 ? 2.688 -0.982 12.172 1.00 92.62 129 ASP A CA 1
ATOM 1036 C C . ASP A 1 129 ? 3.606 -2.213 12.217 1.00 92.62 129 ASP A C 1
ATOM 1038 O O . ASP A 1 129 ? 4.505 -2.285 13.058 1.00 92.62 129 ASP A O 1
ATOM 1042 N N . LEU A 1 130 ? 3.376 -3.190 11.331 1.00 89.88 130 LEU A N 1
ATOM 1043 C CA . LEU A 1 130 ? 4.141 -4.435 11.251 1.00 89.88 130 LEU A CA 1
ATOM 1044 C C . LEU A 1 130 ? 4.238 -4.935 9.803 1.00 89.88 130 LEU A C 1
ATOM 1046 O O . LEU A 1 130 ? 3.226 -5.166 9.141 1.00 89.88 130 LEU A O 1
ATOM 1050 N N . LEU A 1 131 ? 5.465 -5.164 9.341 1.00 87.62 131 LEU A N 1
ATOM 1051 C CA . LEU A 1 131 ? 5.756 -5.900 8.112 1.00 87.62 131 LEU A CA 1
ATOM 1052 C C . LEU A 1 131 ? 5.952 -7.374 8.449 1.00 87.62 131 LEU A C 1
ATOM 1054 O O . LEU A 1 131 ? 6.773 -7.708 9.296 1.00 87.62 131 LEU A O 1
ATOM 1058 N N . VAL A 1 132 ? 5.246 -8.255 7.755 1.00 87.81 132 VAL A N 1
ATOM 1059 C CA . VAL A 1 132 ? 5.495 -9.695 7.773 1.00 87.81 132 VAL A CA 1
ATOM 1060 C C . VAL A 1 132 ? 6.189 -10.061 6.469 1.00 87.81 132 VAL A C 1
ATOM 1062 O O . VAL A 1 132 ? 5.662 -9.782 5.395 1.00 87.81 132 VAL A O 1
ATOM 1065 N N . SER A 1 133 ? 7.379 -10.649 6.563 1.00 82.50 133 SER A N 1
ATOM 1066 C CA . SER A 1 133 ? 8.213 -11.004 5.416 1.00 82.50 133 SER A CA 1
ATOM 1067 C C . SER A 1 133 ? 8.430 -12.521 5.331 1.00 82.50 133 SER A C 1
ATOM 1069 O O . SER A 1 133 ? 8.705 -13.152 6.356 1.00 82.50 133 SER A O 1
ATOM 1071 N N . PRO A 1 134 ? 8.381 -13.111 4.124 1.00 79.38 134 PRO A N 1
ATOM 1072 C CA . PRO A 1 134 ? 8.775 -14.491 3.868 1.00 79.38 134 PRO A CA 1
ATOM 1073 C C . PRO A 1 134 ? 10.289 -14.646 3.744 1.00 79.38 134 PRO A C 1
ATOM 1075 O O . PRO A 1 134 ? 10.792 -15.762 3.677 1.00 79.38 134 PRO A O 1
ATOM 1078 N N . VAL A 1 135 ? 11.014 -13.528 3.712 1.00 74.56 135 VAL A N 1
ATOM 1079 C CA . VAL A 1 135 ? 12.472 -13.467 3.693 1.00 74.56 135 VAL A CA 1
ATOM 1080 C C . VAL A 1 135 ? 12.964 -13.087 5.097 1.00 74.56 135 VAL A C 1
ATOM 1082 O O . VAL A 1 135 ? 12.409 -12.141 5.674 1.00 74.56 135 VAL A O 1
ATOM 1085 N N . PRO A 1 136 ? 13.978 -13.781 5.657 1.00 70.81 136 PRO A N 1
ATOM 1086 C CA . PRO A 1 136 ? 14.541 -13.458 6.967 1.00 70.81 136 PRO A CA 1
ATOM 1087 C C . PRO A 1 136 ? 14.994 -11.993 7.071 1.00 70.81 136 PRO A C 1
ATOM 1089 O O . PRO A 1 136 ? 15.420 -11.428 6.061 1.00 70.81 136 PRO A O 1
ATOM 1092 N N . PRO A 1 137 ? 14.961 -11.365 8.261 1.00 69.44 137 PRO A N 1
ATOM 1093 C CA . PRO A 1 137 ? 15.333 -9.958 8.437 1.00 69.44 137 PRO A CA 1
ATOM 1094 C C . PRO A 1 137 ? 16.740 -9.595 7.940 1.00 69.44 137 PRO A C 1
ATOM 1096 O O . PRO A 1 137 ? 16.984 -8.447 7.575 1.00 69.44 137 PRO A O 1
ATOM 1099 N N . GLU A 1 138 ? 17.668 -10.554 7.923 1.00 70.62 138 GLU A N 1
ATOM 1100 C CA . GLU A 1 138 ? 19.041 -10.390 7.430 1.00 70.62 138 GLU A CA 1
ATOM 1101 C C . GLU A 1 138 ? 19.105 -10.209 5.907 1.00 70.62 138 GLU A C 1
ATOM 1103 O O . GLU A 1 138 ? 20.062 -9.632 5.395 1.00 70.62 138 GLU A O 1
ATOM 1108 N N . LEU A 1 139 ? 18.089 -10.710 5.201 1.00 64.44 139 LEU A N 1
ATOM 1109 C CA . LEU A 1 139 ? 17.962 -10.701 3.744 1.00 64.44 139 LEU A CA 1
ATOM 1110 C C . LEU A 1 139 ? 16.808 -9.807 3.265 1.00 64.44 139 LEU A C 1
ATOM 1112 O O . LEU A 1 139 ? 16.704 -9.504 2.078 1.00 64.44 139 LEU A O 1
ATOM 1116 N N . ALA A 1 140 ? 15.936 -9.373 4.177 1.00 63.41 140 ALA A N 1
ATOM 1117 C CA . ALA A 1 140 ? 14.867 -8.445 3.871 1.00 63.41 140 ALA A CA 1
ATOM 1118 C C . ALA A 1 140 ? 15.462 -7.062 3.537 1.00 63.41 140 ALA A C 1
ATOM 1120 O O . ALA A 1 140 ? 16.325 -6.562 4.270 1.00 63.41 140 ALA A O 1
ATOM 1121 N N . PRO A 1 141 ? 14.996 -6.398 2.467 1.00 60.44 141 PRO A N 1
ATOM 1122 C CA . PRO A 1 141 ? 15.353 -5.016 2.217 1.00 60.44 141 PRO A CA 1
ATOM 1123 C C . PRO A 1 141 ? 14.936 -4.168 3.421 1.00 60.44 141 PRO A C 1
ATOM 1125 O O . PRO A 1 141 ? 13.946 -4.464 4.096 1.00 60.44 141 PRO A O 1
ATOM 1128 N N . GLN A 1 142 ? 15.690 -3.106 3.709 1.00 64.75 142 GLN A N 1
ATOM 1129 C CA . GLN A 1 142 ? 15.422 -2.197 4.832 1.00 64.75 142 GLN A CA 1
ATOM 1130 C C . GLN A 1 142 ? 14.215 -1.280 4.538 1.00 64.75 142 GLN A C 1
ATOM 1132 O O . GLN A 1 142 ? 14.317 -0.061 4.611 1.00 64.75 142 GLN A O 1
ATOM 1137 N N . ILE A 1 143 ? 13.075 -1.870 4.170 1.00 58.75 143 ILE A N 1
ATOM 1138 C CA . ILE A 1 143 ? 11.831 -1.184 3.792 1.00 58.75 143 ILE A CA 1
ATOM 1139 C C . ILE A 1 143 ? 11.190 -0.517 5.015 1.00 58.75 143 ILE A C 1
ATOM 1141 O O . ILE A 1 143 ? 10.593 0.549 4.901 1.00 58.75 143 ILE A O 1
ATOM 1145 N N . LEU A 1 144 ? 11.336 -1.132 6.195 1.00 56.78 144 LEU A N 1
ATOM 1146 C CA . LEU A 1 144 ? 10.842 -0.617 7.469 1.00 56.78 144 LEU A CA 1
ATOM 1147 C C . LEU A 1 144 ? 11.952 -0.532 8.523 1.00 56.78 144 LEU A C 1
ATOM 1149 O O . LEU A 1 144 ? 12.938 -1.276 8.459 1.00 56.78 144 LEU A O 1
ATOM 1153 N N . PRO A 1 145 ? 11.782 0.316 9.556 1.00 57.41 145 PRO A N 1
ATOM 1154 C CA . PRO A 1 145 ? 12.628 0.267 10.738 1.00 57.41 145 PRO A CA 1
ATOM 1155 C C . PRO A 1 145 ? 12.606 -1.152 11.327 1.00 57.41 145 PRO A C 1
ATOM 1157 O O . PRO A 1 145 ? 11.540 -1.677 11.644 1.00 57.41 145 PRO A O 1
ATOM 1160 N N . ARG A 1 146 ? 13.783 -1.766 11.523 1.00 55.81 146 ARG A N 1
ATOM 1161 C CA . ARG A 1 146 ? 13.970 -3.166 11.985 1.00 55.81 146 ARG A CA 1
ATOM 1162 C C . ARG A 1 146 ? 13.130 -3.601 13.199 1.00 55.81 146 ARG A C 1
ATOM 1164 O O . ARG A 1 146 ? 12.987 -4.792 13.435 1.00 55.81 146 ARG A O 1
ATOM 1171 N N . LYS A 1 147 ? 12.597 -2.661 13.985 1.00 53.69 147 LYS A N 1
ATOM 1172 C CA . LYS A 1 147 ? 11.784 -2.930 15.181 1.00 53.69 147 LYS A CA 1
ATOM 1173 C C . LYS A 1 147 ? 10.381 -3.485 14.877 1.00 53.69 147 LYS A C 1
ATOM 1175 O O . LYS A 1 147 ? 9.729 -3.933 15.813 1.00 53.69 147 LYS A O 1
ATOM 1180 N N . SER A 1 148 ? 9.952 -3.491 13.613 1.00 69.00 148 SER A N 1
ATOM 1181 C CA . SER A 1 148 ? 8.594 -3.875 13.198 1.00 69.00 148 SER A CA 1
ATOM 1182 C C . SER A 1 148 ? 8.576 -4.879 12.036 1.00 69.00 148 SER A C 1
ATOM 1184 O O . SER A 1 148 ? 7.747 -4.763 11.135 1.00 69.00 148 SER A O 1
ATOM 1186 N N . VAL A 1 149 ? 9.498 -5.853 12.026 1.00 71.62 149 VAL A N 1
ATOM 1187 C CA . VAL A 1 149 ? 9.545 -6.917 11.005 1.00 71.62 149 VAL A CA 1
ATOM 1188 C C . VAL A 1 149 ? 9.337 -8.286 11.653 1.00 71.62 149 VAL A C 1
ATOM 1190 O O . VAL A 1 149 ? 10.154 -8.730 12.458 1.00 71.62 149 VAL A O 1
ATOM 1193 N N . GLY A 1 150 ? 8.240 -8.953 11.300 1.00 77.56 150 GLY A N 1
ATOM 1194 C CA . GLY A 1 150 ? 7.983 -10.362 11.581 1.00 77.56 150 GLY A CA 1
ATOM 1195 C C . GLY A 1 150 ? 8.413 -11.243 10.409 1.00 77.56 150 GLY A C 1
ATOM 1196 O O . GLY A 1 150 ? 8.351 -10.826 9.254 1.00 77.56 150 GLY A O 1
ATOM 1197 N N . TYR A 1 151 ? 8.832 -12.472 10.701 1.00 81.31 151 TYR A N 1
ATOM 1198 C CA . TYR A 1 151 ? 9.222 -13.461 9.696 1.00 81.31 151 TYR A CA 1
ATOM 1199 C C . TYR A 1 151 ? 8.266 -14.653 9.734 1.00 81.31 151 TYR A C 1
ATOM 1201 O O . TYR A 1 151 ? 8.089 -15.263 10.790 1.00 81.31 151 TYR A O 1
ATOM 1209 N N . ILE A 1 152 ? 7.656 -14.976 8.592 1.00 82.19 152 ILE A N 1
ATOM 1210 C CA . ILE A 1 152 ? 6.815 -16.166 8.420 1.00 82.19 152 ILE A CA 1
ATOM 1211 C C . ILE A 1 152 ? 7.191 -16.821 7.084 1.00 82.19 152 ILE A C 1
ATOM 1213 O O . ILE A 1 152 ? 6.910 -16.233 6.041 1.00 82.19 152 ILE A O 1
ATOM 1217 N N . PRO A 1 153 ? 7.821 -18.012 7.077 1.00 77.38 153 PRO A N 1
ATOM 1218 C CA . PRO A 1 153 ? 8.185 -18.687 5.836 1.00 77.38 153 PRO A CA 1
ATOM 1219 C C . PRO A 1 153 ? 6.943 -19.148 5.063 1.00 77.38 153 PRO A C 1
ATOM 1221 O O . PRO A 1 153 ? 5.937 -19.551 5.655 1.00 77.38 153 PRO A O 1
ATOM 1224 N N . VAL A 1 154 ? 7.036 -19.147 3.730 1.00 77.75 154 VAL A N 1
ATOM 1225 C CA . VAL A 1 154 ? 5.987 -19.709 2.868 1.00 77.75 154 VAL A CA 1
ATOM 1226 C C . VAL A 1 154 ? 5.809 -21.191 3.194 1.00 77.75 154 VAL A C 1
ATOM 1228 O O . VAL A 1 154 ? 6.779 -21.940 3.290 1.00 77.75 154 VAL A O 1
ATOM 1231 N N . SER A 1 155 ? 4.557 -21.606 3.357 1.00 76.38 155 SER A N 1
ATOM 1232 C CA . SER A 1 155 ? 4.168 -22.992 3.609 1.00 76.38 155 SER A CA 1
ATOM 1233 C C . SER A 1 155 ? 3.121 -23.405 2.578 1.00 76.38 155 SER A C 1
ATOM 1235 O O . SER A 1 155 ? 2.323 -22.574 2.144 1.00 76.38 155 SER A O 1
ATOM 1237 N N . VAL A 1 156 ? 3.132 -24.673 2.172 1.00 76.31 156 VAL A N 1
ATOM 1238 C CA . VAL A 1 156 ? 2.135 -25.254 1.264 1.00 76.31 156 VAL A CA 1
ATOM 1239 C C . VAL A 1 156 ? 1.224 -26.183 2.055 1.00 76.31 156 VAL A C 1
ATOM 1241 O O . VAL A 1 156 ? 1.703 -26.919 2.916 1.00 76.31 156 VAL A O 1
ATOM 1244 N N . ASP A 1 157 ? -0.075 -26.124 1.779 1.00 65.25 157 ASP A N 1
ATOM 1245 C CA . ASP A 1 157 ? -1.021 -27.125 2.272 1.00 65.25 157 ASP A CA 1
ATOM 1246 C C . ASP A 1 157 ? -0.804 -28.418 1.467 1.00 65.25 157 ASP A C 1
ATOM 1248 O O . ASP A 1 157 ? -0.719 -28.353 0.235 1.00 65.25 157 ASP A O 1
ATOM 1252 N N . GLN A 1 158 ? -0.609 -29.546 2.157 1.00 53.97 158 GLN A N 1
ATOM 1253 C CA . GLN A 1 158 ? -0.300 -30.851 1.550 1.00 53.97 158 GLN A CA 1
ATOM 1254 C C . GLN A 1 158 ? -1.538 -31.736 1.450 1.00 53.97 158 GLN A C 1
ATOM 1256 O O . GLN A 1 158 ? -2.284 -31.824 2.449 1.00 53.97 158 GLN A O 1
#